Protein AF-A0A7S0DV35-F1 (afdb_monomer)

Radius of gyration: 18.5 Å; Cα contacts (8 Å, |Δi|>4): 54; chains: 1; bounding box: 43×39×49 Å

Mean predicted aligned error: 13.56 Å

Sequence (108 aa):
EMCYYVDDEPASRETVLRFAISILDQMPEDVARYEIKREGKSGKSRPETSGSRGNRLRGNKRVLNSRLKKDLLPSGLKYPSYRQGLRAIVRGDVEPFDKRLLPWMELI

Organism: NCBI:txid1561963

Structure (mmCIF, N/CA/C/O backbone):
data_AF-A0A7S0DV35-F1
#
_entry.id   AF-A0A7S0DV35-F1
#
loop_
_atom_site.group_PDB
_atom_site.id
_atom_site.type_symbol
_atom_site.label_atom_id
_atom_site.label_alt_id
_atom_site.label_comp_id
_atom_site.label_asym_id
_atom_site.label_entity_id
_atom_site.label_seq_id
_atom_site.pdbx_PDB_ins_code
_atom_site.Cartn_x
_atom_site.Cartn_y
_atom_site.Cartn_z
_atom_site.occupancy
_atom_site.B_iso_or_equiv
_atom_site.auth_seq_id
_atom_site.auth_comp_id
_atom_site.auth_asym_id
_atom_site.auth_atom_id
_atom_site.pdbx_PDB_model_num
ATOM 1 N N . GLU A 1 1 ? 22.132 -7.758 -11.569 1.00 58.56 1 GLU A N 1
ATOM 2 C CA . GLU A 1 1 ? 21.298 -6.612 -11.133 1.00 58.56 1 GLU A CA 1
ATOM 3 C C . GLU A 1 1 ? 20.565 -6.927 -9.834 1.00 58.56 1 GLU A C 1
ATOM 5 O O . GLU A 1 1 ? 20.193 -8.075 -9.620 1.00 58.56 1 GLU A O 1
ATOM 10 N N . MET A 1 2 ? 20.365 -5.940 -8.961 1.00 68.56 2 MET A N 1
ATOM 11 C CA . MET A 1 2 ? 19.673 -6.114 -7.676 1.00 68.56 2 MET A CA 1
ATOM 12 C C . MET A 1 2 ? 18.149 -6.067 -7.875 1.00 68.56 2 MET A C 1
ATOM 14 O O . MET A 1 2 ? 17.659 -5.179 -8.568 1.00 68.56 2 MET A O 1
ATOM 18 N N . CYS A 1 3 ? 17.404 -7.011 -7.291 1.00 70.31 3 CYS A N 1
ATOM 19 C CA . CYS A 1 3 ? 15.938 -7.011 -7.325 1.00 70.31 3 CYS A CA 1
ATOM 20 C C . CYS A 1 3 ? 15.393 -6.318 -6.074 1.00 70.31 3 CYS A C 1
ATOM 22 O O . CYS A 1 3 ? 15.767 -6.684 -4.959 1.00 70.31 3 CYS A O 1
ATOM 24 N N . TYR A 1 4 ? 14.516 -5.334 -6.256 1.00 76.88 4 TYR A N 1
ATOM 25 C CA . TYR A 1 4 ? 13.882 -4.615 -5.158 1.00 76.88 4 TYR A CA 1
ATOM 26 C C . TYR A 1 4 ? 12.394 -4.947 -5.087 1.00 76.88 4 TYR A C 1
ATOM 28 O O . TYR A 1 4 ? 11.676 -4.842 -6.080 1.00 76.88 4 TYR A O 1
ATOM 36 N N . TYR A 1 5 ? 11.951 -5.329 -3.891 1.00 77.94 5 TYR A N 1
ATOM 37 C CA . TYR A 1 5 ? 10.570 -5.684 -3.580 1.00 77.94 5 TYR A CA 1
ATOM 38 C C . TYR A 1 5 ? 9.839 -4.450 -3.056 1.00 77.94 5 TYR A C 1
ATOM 40 O O . TYR A 1 5 ? 9.795 -4.203 -1.853 1.00 77.94 5 TYR A O 1
ATOM 48 N N . VAL A 1 6 ? 9.345 -3.632 -3.979 1.00 82.06 6 VAL A N 1
ATOM 49 C CA . VAL A 1 6 ? 8.575 -2.420 -3.682 1.00 82.06 6 VAL A CA 1
ATOM 50 C C . VAL A 1 6 ? 7.363 -2.355 -4.599 1.00 82.06 6 VAL A C 1
ATOM 52 O O . VAL A 1 6 ? 7.390 -2.911 -5.702 1.00 82.06 6 VAL A O 1
ATOM 55 N N . ASP A 1 7 ? 6.312 -1.692 -4.126 1.00 84.62 7 ASP A N 1
ATOM 56 C CA . ASP A 1 7 ? 5.127 -1.413 -4.931 1.00 84.62 7 ASP A CA 1
ATOM 57 C C . ASP A 1 7 ? 5.415 -0.392 -6.052 1.00 84.62 7 ASP A C 1
ATOM 59 O O . ASP A 1 7 ? 6.552 0.054 -6.243 1.00 84.62 7 ASP A O 1
ATOM 63 N N . ASP A 1 8 ? 4.390 -0.067 -6.836 1.00 86.88 8 ASP A N 1
ATOM 64 C CA . ASP A 1 8 ? 4.506 0.810 -8.002 1.00 86.88 8 ASP A CA 1
ATOM 65 C C . 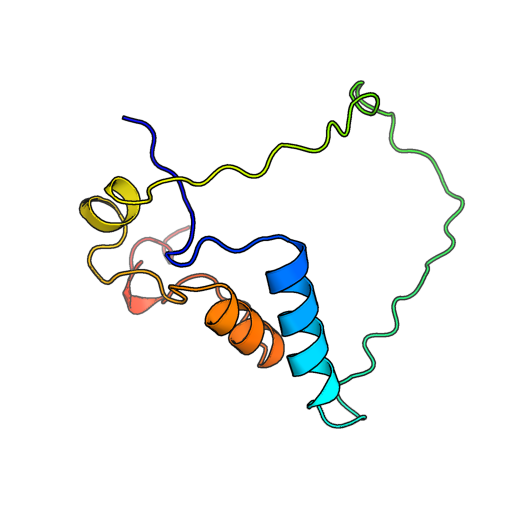ASP A 1 8 ? 4.346 2.295 -7.660 1.00 86.88 8 ASP A C 1
ATOM 67 O O . ASP A 1 8 ? 4.621 3.152 -8.504 1.00 86.88 8 ASP A O 1
ATOM 71 N N . GLU A 1 9 ? 3.901 2.615 -6.443 1.00 87.75 9 GLU A N 1
ATOM 72 C CA . GLU A 1 9 ? 3.508 3.957 -6.018 1.00 87.75 9 GLU A CA 1
ATOM 73 C C . GLU A 1 9 ? 4.455 4.473 -4.919 1.00 87.75 9 GLU A C 1
ATOM 75 O O . GLU A 1 9 ? 4.131 4.435 -3.728 1.00 87.75 9 GLU A O 1
ATOM 80 N N . PRO A 1 10 ? 5.628 5.029 -5.286 1.00 87.38 10 PRO A N 1
ATOM 81 C CA . PRO A 1 10 ? 6.538 5.618 -4.313 1.00 87.38 10 PRO A CA 1
ATOM 82 C C . PRO A 1 10 ? 5.868 6.783 -3.574 1.00 87.38 10 PRO A C 1
ATOM 84 O O . PRO A 1 10 ? 5.658 7.861 -4.138 1.00 87.38 10 PRO A O 1
ATOM 87 N N . ALA A 1 11 ? 5.611 6.586 -2.284 1.00 87.62 11 ALA A N 1
ATOM 88 C CA . ALA A 1 11 ? 4.988 7.565 -1.403 1.00 87.62 11 ALA A CA 1
ATOM 89 C C . ALA A 1 11 ? 5.911 7.948 -0.237 1.00 87.62 11 ALA A C 1
ATOM 91 O O . ALA A 1 11 ? 6.764 7.175 0.204 1.00 87.62 11 ALA A O 1
ATOM 92 N N . SER A 1 12 ? 5.740 9.166 0.282 1.00 89.38 12 SER A N 1
ATOM 93 C CA . SER A 1 12 ? 6.411 9.566 1.520 1.00 89.38 12 SER A CA 1
ATOM 94 C C . SER A 1 12 ? 5.774 8.863 2.721 1.00 89.38 12 SER A C 1
ATOM 96 O O . SER A 1 12 ? 4.581 8.549 2.706 1.00 89.38 12 SER A O 1
ATOM 98 N N . ARG A 1 13 ? 6.539 8.687 3.804 1.00 87.25 13 ARG A N 1
ATOM 99 C CA . ARG A 1 13 ? 6.006 8.143 5.062 1.00 87.25 13 ARG A CA 1
ATOM 100 C C . ARG A 1 13 ? 4.780 8.920 5.551 1.00 87.25 13 ARG A C 1
ATOM 102 O O . ARG A 1 13 ? 3.805 8.313 5.978 1.00 87.25 13 ARG A O 1
ATOM 109 N N . GLU A 1 14 ? 4.825 10.246 5.472 1.00 90.19 14 GLU A N 1
ATOM 110 C CA . GLU A 1 14 ? 3.717 11.113 5.874 1.00 90.19 14 GLU A CA 1
ATOM 111 C C . GLU A 1 14 ? 2.459 10.855 5.034 1.00 90.19 14 GLU A C 1
ATOM 113 O O . GLU A 1 14 ? 1.369 10.705 5.579 1.00 90.19 14 GLU A O 1
ATOM 118 N N . THR A 1 15 ? 2.614 10.734 3.714 1.00 91.56 15 THR A N 1
ATOM 119 C CA . THR A 1 15 ? 1.513 10.448 2.785 1.00 91.56 15 THR A CA 1
ATOM 120 C C . THR A 1 15 ? 0.835 9.113 3.100 1.00 91.56 15 THR A C 1
ATOM 122 O O . THR A 1 15 ? -0.394 9.037 3.122 1.00 91.56 15 THR A O 1
ATOM 125 N N . VAL A 1 16 ? 1.627 8.072 3.374 1.00 92.50 16 VAL A N 1
ATOM 126 C CA . VAL A 1 16 ? 1.112 6.740 3.722 1.00 92.50 16 VAL A CA 1
ATOM 127 C C . VAL A 1 16 ? 0.352 6.784 5.049 1.00 92.50 16 VAL A C 1
ATOM 129 O O . VAL A 1 16 ? -0.761 6.271 5.132 1.00 92.50 16 VAL A O 1
ATOM 132 N N . LEU A 1 17 ? 0.909 7.450 6.067 1.00 92.25 17 LEU A N 1
ATOM 133 C CA . LEU A 1 17 ? 0.279 7.568 7.385 1.00 92.25 17 LEU A CA 1
ATOM 134 C C . LEU A 1 17 ? -1.037 8.350 7.340 1.00 92.25 17 LEU A C 1
ATOM 136 O O . LEU A 1 17 ? -2.024 7.892 7.906 1.00 92.25 17 LEU A O 1
ATOM 140 N N . ARG A 1 18 ? -1.083 9.487 6.633 1.00 92.75 18 ARG A N 1
ATOM 141 C CA . ARG A 1 18 ? -2.324 10.267 6.472 1.00 92.75 18 ARG A CA 1
ATOM 142 C C . ARG A 1 18 ? -3.435 9.432 5.837 1.00 92.75 18 ARG A C 1
ATOM 144 O O . ARG A 1 18 ? -4.582 9.501 6.262 1.00 92.75 18 ARG A O 1
ATOM 151 N N . PHE A 1 19 ? -3.093 8.621 4.839 1.00 93.56 19 PHE A N 1
ATOM 152 C CA . PHE A 1 19 ? -4.066 7.743 4.202 1.00 93.56 19 PHE A CA 1
ATOM 153 C C . PHE A 1 19 ? -4.515 6.600 5.121 1.00 93.56 19 PHE A C 1
ATOM 155 O O . PHE A 1 19 ? -5.701 6.286 5.148 1.00 93.56 19 PHE A O 1
ATOM 162 N N . ALA A 1 20 ? -3.606 6.013 5.904 1.00 93.06 20 ALA A N 1
ATOM 163 C CA . ALA A 1 20 ? -3.962 4.983 6.878 1.00 93.06 20 ALA A CA 1
ATOM 164 C C . ALA A 1 20 ? -4.969 5.518 7.909 1.00 93.06 20 ALA A C 1
ATOM 166 O O . ALA A 1 20 ? -5.997 4.887 8.132 1.00 93.06 20 ALA A O 1
ATOM 167 N N . ILE A 1 21 ? -4.720 6.717 8.450 1.00 91.25 21 ILE A N 1
ATOM 168 C CA . ILE A 1 21 ? -5.645 7.406 9.362 1.00 91.25 21 ILE A CA 1
ATOM 169 C C . ILE A 1 21 ? -7.011 7.603 8.692 1.00 91.25 21 ILE A C 1
ATOM 171 O O . ILE A 1 21 ? -8.016 7.184 9.249 1.00 91.25 21 ILE A O 1
ATOM 175 N N . SER A 1 22 ? -7.049 8.109 7.451 1.00 91.44 22 SER A N 1
ATOM 176 C CA . SER A 1 22 ? -8.325 8.330 6.751 1.00 91.44 22 SER A CA 1
ATOM 177 C C . SER A 1 22 ? -9.157 7.064 6.529 1.00 91.44 22 SER A C 1
ATOM 179 O O . SER A 1 22 ? -10.372 7.158 6.400 1.00 91.44 22 SER A O 1
ATOM 181 N N . ILE A 1 23 ? -8.523 5.888 6.444 1.00 89.38 23 ILE A N 1
ATOM 182 C CA . ILE A 1 23 ? -9.256 4.621 6.339 1.00 89.38 23 ILE A CA 1
ATOM 183 C C . ILE A 1 23 ? -9.848 4.247 7.696 1.00 89.38 23 ILE A C 1
ATOM 185 O O . ILE A 1 23 ? -11.003 3.839 7.753 1.00 89.38 23 ILE A O 1
ATOM 189 N N . LEU A 1 24 ? -9.067 4.380 8.770 1.00 86.12 24 LEU A N 1
ATOM 190 C CA . LEU A 1 24 ? -9.507 4.045 10.124 1.00 86.12 24 LEU A CA 1
ATOM 191 C C . LEU A 1 24 ? -10.657 4.949 10.586 1.00 86.12 24 LEU A C 1
ATOM 193 O O . LEU A 1 24 ? -11.606 4.445 11.174 1.00 86.12 24 LEU A O 1
ATOM 197 N N . ASP A 1 25 ? -10.627 6.239 10.238 1.00 86.50 25 ASP A N 1
ATOM 198 C CA . ASP A 1 25 ? -11.702 7.199 10.544 1.00 86.50 25 ASP A CA 1
ATOM 199 C C . ASP A 1 25 ? -13.043 6.846 9.872 1.00 86.50 25 ASP A C 1
ATOM 201 O O . ASP A 1 25 ? -14.098 7.309 10.296 1.00 86.50 25 ASP A O 1
ATOM 205 N N . GLN A 1 26 ? -13.017 6.044 8.803 1.00 83.06 26 GLN A N 1
ATOM 206 C CA . GLN A 1 26 ? -14.213 5.594 8.080 1.00 83.06 26 GLN A CA 1
ATOM 207 C C . GLN A 1 26 ? -14.746 4.251 8.589 1.00 83.06 26 GLN A C 1
ATOM 209 O O . GLN A 1 26 ? -15.785 3.790 8.112 1.00 83.06 26 GLN A O 1
ATOM 214 N N . MET A 1 27 ? -14.034 3.588 9.504 1.00 76.69 27 MET A N 1
ATOM 215 C CA . MET A 1 27 ? -14.471 2.308 10.046 1.00 76.69 27 MET A CA 1
ATOM 216 C C . MET A 1 27 ? -15.549 2.513 11.112 1.00 76.69 27 MET A C 1
ATOM 218 O O . MET A 1 27 ? -15.468 3.463 11.891 1.00 76.69 27 MET A O 1
ATOM 222 N N . PRO A 1 28 ? -16.550 1.622 11.182 1.00 74.94 28 PRO A N 1
ATOM 223 C CA . PRO A 1 28 ? -17.524 1.667 12.261 1.00 74.94 28 PRO A CA 1
ATOM 224 C C . PRO A 1 28 ? -16.828 1.439 13.621 1.00 74.94 28 PRO A C 1
ATOM 226 O O . PRO A 1 28 ? -15.808 0.746 13.716 1.00 74.94 28 PRO A O 1
ATOM 229 N N . GLU A 1 29 ? -17.341 2.096 14.670 1.00 66.88 29 GLU A N 1
ATOM 230 C CA . GLU A 1 29 ? -16.690 2.197 15.992 1.00 66.88 29 GLU A CA 1
ATOM 231 C C . GLU A 1 29 ? -16.397 0.839 16.655 1.00 66.88 29 GLU A C 1
ATOM 233 O O . GLU A 1 29 ? -15.512 0.739 17.510 1.00 66.88 29 GLU A O 1
ATOM 238 N N . ASP A 1 30 ? -17.126 -0.203 16.262 1.00 64.38 30 ASP A N 1
ATOM 239 C CA . ASP A 1 30 ? -16.996 -1.578 16.741 1.00 64.38 30 ASP A CA 1
ATOM 240 C C . ASP A 1 30 ? -15.755 -2.301 16.190 1.00 64.38 30 ASP A C 1
ATOM 242 O O . ASP A 1 30 ? -15.243 -3.210 16.843 1.00 64.38 30 ASP A O 1
ATOM 246 N N . VAL A 1 31 ? -15.211 -1.867 15.047 1.00 59.75 31 VAL A N 1
ATOM 247 C CA . VAL A 1 31 ? -13.996 -2.443 14.438 1.00 59.75 31 VAL A CA 1
ATOM 248 C C . VAL A 1 31 ? -12.736 -1.634 14.786 1.00 59.75 31 VAL A C 1
ATOM 250 O O . VAL A 1 31 ? -11.624 -2.163 14.773 1.00 59.75 31 VAL A O 1
ATOM 253 N N . ALA A 1 32 ? -12.885 -0.360 15.165 1.00 54.06 32 ALA A N 1
ATOM 254 C CA . ALA A 1 32 ? -11.769 0.559 15.417 1.00 54.06 32 ALA A CA 1
ATOM 255 C C . ALA A 1 32 ? -11.008 0.317 16.741 1.00 54.06 32 ALA A C 1
ATOM 257 O O . ALA A 1 32 ? -9.960 0.925 16.976 1.00 54.06 32 ALA A O 1
ATOM 258 N N . ARG A 1 33 ? -11.483 -0.576 17.621 1.00 51.72 33 ARG A N 1
ATOM 259 C CA . ARG A 1 33 ? -10.846 -0.844 18.923 1.00 51.72 33 ARG A CA 1
ATOM 260 C C . ARG A 1 33 ? -9.890 -2.031 18.874 1.00 51.72 33 ARG A C 1
ATOM 262 O O . ARG A 1 33 ? -10.095 -3.037 19.546 1.00 51.72 33 ARG A O 1
ATOM 269 N N . TYR A 1 34 ? -8.774 -1.876 18.168 1.00 50.47 34 TYR A N 1
ATOM 270 C CA . TYR A 1 34 ? -7.564 -2.569 18.610 1.00 50.47 34 TYR A CA 1
ATOM 271 C C . TYR A 1 34 ? -6.974 -1.736 19.750 1.00 50.47 34 TYR A C 1
ATOM 273 O O . TYR A 1 34 ? -6.223 -0.786 19.522 1.00 50.47 34 TYR A O 1
ATOM 281 N N . GLU A 1 35 ? -7.374 -2.030 20.992 1.00 47.09 35 GLU A N 1
ATOM 282 C CA . GLU A 1 35 ? -6.701 -1.461 22.157 1.00 47.09 35 GLU A CA 1
ATOM 283 C C . GLU A 1 35 ? -5.218 -1.812 22.048 1.00 47.09 35 GLU A C 1
ATOM 285 O O . GLU A 1 35 ? -4.818 -2.974 22.165 1.00 47.09 35 GLU A O 1
ATOM 290 N N . ILE A 1 36 ? -4.379 -0.802 21.817 1.00 48.91 36 ILE A N 1
ATOM 291 C CA . ILE A 1 36 ? -2.943 -0.933 22.011 1.00 48.91 36 ILE A CA 1
ATOM 292 C C . ILE A 1 36 ? -2.769 -1.189 23.507 1.00 48.91 36 ILE A C 1
ATOM 294 O O . ILE A 1 36 ? -2.650 -0.248 24.294 1.00 48.91 36 ILE A O 1
ATOM 298 N N . LYS A 1 37 ? -2.773 -2.462 23.920 1.00 40.03 37 LYS A N 1
ATOM 299 C CA . LYS A 1 37 ? -2.308 -2.856 25.244 1.00 40.03 37 LYS A CA 1
ATOM 300 C C . LYS A 1 37 ? -0.860 -2.403 25.322 1.00 40.03 37 LYS A C 1
ATOM 302 O O . LYS A 1 37 ? 0.050 -3.077 24.842 1.00 40.03 37 LYS A O 1
ATOM 307 N N . ARG A 1 38 ? -0.640 -1.231 25.917 1.00 45.81 38 ARG A N 1
ATOM 308 C CA . ARG A 1 38 ? 0.650 -0.868 26.489 1.00 45.81 38 ARG A CA 1
ATOM 309 C C . ARG A 1 38 ? 0.858 -1.845 27.637 1.00 45.81 38 ARG A 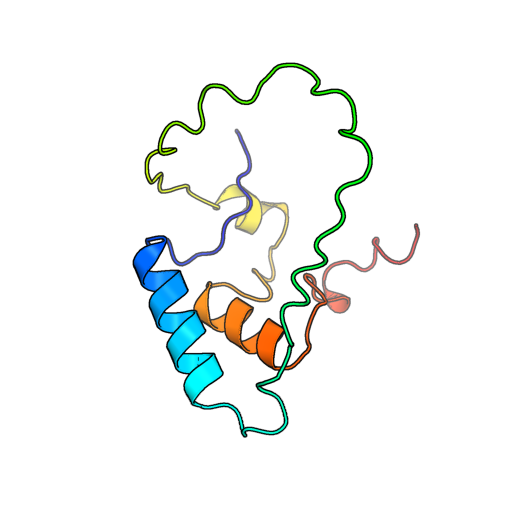C 1
ATOM 311 O O . ARG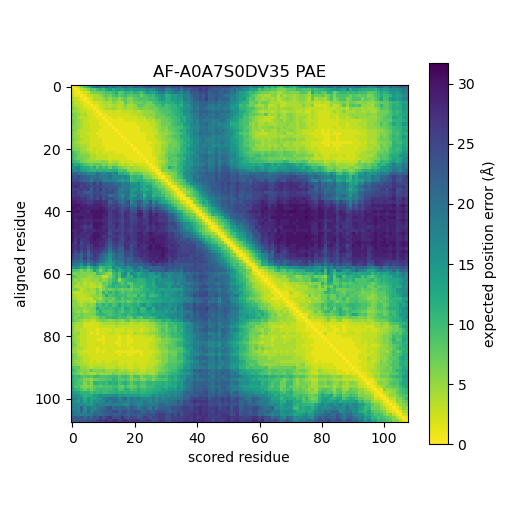 A 1 38 ? 0.554 -1.531 28.782 1.00 45.81 38 ARG A O 1
ATOM 318 N N . GLU A 1 39 ? 1.293 -3.063 27.327 1.00 39.66 39 GLU A N 1
ATOM 319 C CA . GLU A 1 39 ? 1.831 -3.950 28.343 1.00 39.66 39 GLU A CA 1
ATOM 320 C C . GLU A 1 39 ? 3.078 -3.257 28.890 1.00 39.66 39 GLU A C 1
ATOM 322 O O . GLU A 1 39 ? 4.173 -3.343 28.338 1.00 39.66 39 GLU A O 1
ATOM 327 N N . GLY A 1 40 ? 2.889 -2.521 29.984 1.00 48.44 40 GLY A N 1
ATOM 328 C CA . GLY A 1 40 ? 3.953 -2.222 30.917 1.00 48.44 40 GLY A CA 1
ATOM 329 C C . GLY A 1 40 ? 4.467 -3.548 31.459 1.00 48.44 40 GLY A C 1
ATOM 330 O O . GLY A 1 40 ? 3.987 -4.039 32.472 1.00 48.44 40 GLY A O 1
ATOM 331 N N . LYS A 1 41 ? 5.425 -4.150 30.756 1.00 41.59 41 LYS A N 1
ATOM 332 C CA . LYS A 1 41 ? 6.265 -5.220 31.282 1.00 41.59 41 LYS A CA 1
ATOM 333 C C . LYS A 1 41 ? 7.658 -4.647 31.477 1.00 41.59 41 LYS A C 1
ATOM 335 O O . LYS A 1 41 ? 8.523 -4.722 30.608 1.00 41.59 41 LYS A O 1
ATOM 340 N N . SER A 1 42 ? 7.866 -4.071 32.660 1.00 49.22 42 SER A N 1
ATOM 341 C CA . SER A 1 42 ? 9.167 -4.178 33.306 1.00 49.22 42 SER A CA 1
ATOM 342 C C . SER A 1 42 ? 9.474 -5.677 33.420 1.00 49.22 42 SER A C 1
ATOM 344 O O . SER A 1 42 ? 8.718 -6.442 34.013 1.00 49.22 42 SER A O 1
ATOM 346 N N . GLY A 1 43 ? 10.525 -6.143 32.750 1.00 39.44 43 GLY A N 1
ATOM 347 C CA . GLY A 1 43 ? 10.795 -7.578 32.724 1.00 39.44 43 GLY A CA 1
ATOM 348 C C . GLY A 1 43 ? 11.826 -7.995 31.694 1.00 39.44 43 GLY A C 1
ATOM 349 O O . GLY A 1 43 ? 11.474 -8.537 30.657 1.00 39.44 43 GLY A O 1
ATOM 350 N N . LYS A 1 44 ? 13.098 -7.780 32.047 1.00 38.03 44 LYS A N 1
ATOM 351 C CA . LYS A 1 44 ? 14.309 -8.362 31.444 1.00 38.03 44 LYS A CA 1
ATOM 352 C C . LYS A 1 44 ? 14.524 -8.060 29.959 1.00 38.03 44 LYS A C 1
ATOM 354 O O . LYS A 1 44 ? 14.127 -8.795 29.061 1.00 38.03 44 LYS A O 1
ATOM 359 N N . SER A 1 45 ? 15.288 -6.992 29.756 1.00 38.50 45 SER A N 1
ATOM 360 C CA . SER A 1 45 ? 16.072 -6.681 28.567 1.00 38.50 45 SER A CA 1
ATOM 361 C C . SER A 1 45 ? 16.703 -7.951 27.990 1.00 38.50 45 SER A C 1
ATOM 363 O O . SER A 1 45 ? 17.601 -8.551 28.582 1.00 38.50 45 SER A O 1
ATOM 365 N N . ARG A 1 46 ? 16.222 -8.368 26.820 1.00 41.03 46 ARG A N 1
ATOM 366 C CA . ARG A 1 46 ? 16.953 -9.281 25.941 1.00 41.03 46 ARG A CA 1
ATOM 367 C C . ARG A 1 46 ? 18.284 -8.583 25.619 1.00 41.03 46 ARG A C 1
ATOM 369 O O . ARG A 1 46 ? 18.236 -7.390 25.317 1.00 41.03 46 ARG A O 1
ATOM 376 N N . PRO A 1 47 ? 19.450 -9.242 25.747 1.00 38.62 47 PRO A N 1
ATOM 377 C CA . PRO A 1 47 ? 20.723 -8.554 25.609 1.00 38.62 47 PRO A CA 1
ATOM 378 C C . PRO A 1 47 ? 20.798 -7.917 24.225 1.00 38.62 47 PRO A C 1
ATOM 380 O O . PRO A 1 47 ? 20.608 -8.579 23.201 1.00 38.62 47 PRO A O 1
ATOM 383 N N . GLU A 1 48 ? 21.019 -6.606 24.239 1.00 41.31 48 GLU A N 1
ATOM 384 C CA . GLU A 1 48 ? 21.279 -5.798 23.066 1.00 41.31 48 GLU A CA 1
ATOM 385 C C . GLU A 1 48 ? 22.513 -6.364 22.368 1.00 41.31 48 GLU A C 1
ATOM 387 O O . GLU A 1 48 ? 23.651 -6.150 22.788 1.00 41.31 48 GLU A O 1
ATOM 392 N N . THR A 1 49 ? 22.299 -7.088 21.274 1.00 39.88 49 THR A N 1
ATOM 393 C CA . THR A 1 49 ? 23.344 -7.250 20.270 1.00 39.88 49 THR A CA 1
ATOM 394 C C . THR A 1 49 ? 23.474 -5.905 19.563 1.00 39.88 49 THR A C 1
ATOM 396 O O . THR A 1 49 ? 22.759 -5.588 18.619 1.00 39.88 49 THR A O 1
ATOM 399 N N . SER A 1 50 ? 24.318 -5.059 20.159 1.00 47.75 50 SER A N 1
ATOM 400 C CA . SER A 1 50 ? 25.101 -3.983 19.546 1.00 47.75 50 SER A CA 1
ATOM 401 C C . SER A 1 50 ? 24.567 -3.446 18.210 1.00 47.75 50 SER A C 1
ATOM 403 O O . SER A 1 50 ? 24.883 -3.970 17.143 1.00 47.75 50 SER A O 1
ATOM 405 N N . GLY A 1 51 ? 23.824 -2.338 18.268 1.00 37.22 51 GLY A N 1
ATOM 406 C CA . GLY A 1 51 ? 23.471 -1.577 17.065 1.00 37.22 51 GLY A CA 1
ATOM 407 C C . GLY A 1 51 ? 22.504 -0.405 17.250 1.00 37.22 51 GLY A C 1
ATOM 408 O O . GLY A 1 51 ? 22.317 0.373 16.318 1.00 37.22 51 GLY A O 1
ATOM 409 N N . SER A 1 52 ? 21.921 -0.212 18.437 1.00 43.38 52 SER A N 1
ATOM 410 C CA . SER A 1 52 ? 20.918 0.838 18.704 1.00 43.38 52 SER A CA 1
ATOM 411 C C . SER A 1 52 ? 21.504 2.244 18.947 1.00 43.38 52 SER A C 1
ATOM 413 O O . SER A 1 52 ? 21.027 3.016 19.773 1.00 43.38 52 SER A O 1
ATOM 415 N N . ARG A 1 53 ? 22.539 2.620 18.186 1.00 41.62 53 ARG A N 1
ATOM 416 C CA . ARG A 1 53 ? 23.006 4.009 18.039 1.00 41.62 53 ARG A CA 1
ATOM 417 C C . ARG A 1 53 ? 23.128 4.333 16.561 1.00 41.62 53 ARG A C 1
ATOM 419 O O . ARG A 1 53 ? 24.190 4.216 15.963 1.00 41.62 53 ARG A O 1
ATOM 426 N N . GLY A 1 54 ? 22.008 4.732 15.972 1.00 38.88 54 GLY A N 1
ATOM 427 C CA . GLY A 1 54 ? 21.986 5.185 14.589 1.00 38.88 54 GLY A CA 1
ATOM 4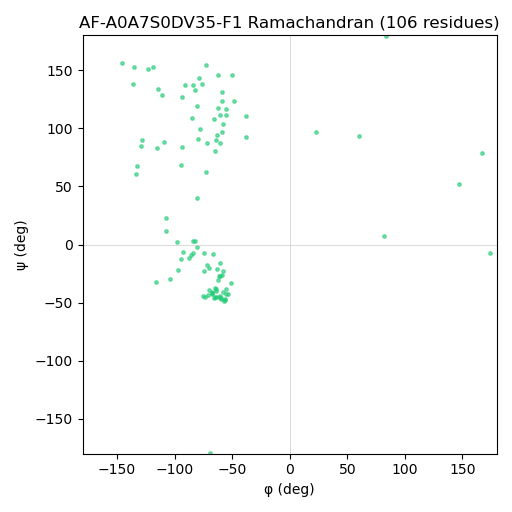28 C C . GLY A 1 54 ? 20.695 4.858 13.870 1.00 38.88 54 GLY A C 1
ATOM 429 O O . GLY A 1 54 ? 20.744 4.355 12.751 1.00 38.88 54 GLY A O 1
ATOM 430 N N . ASN A 1 55 ? 19.538 5.211 14.440 1.00 49.03 55 ASN A N 1
ATOM 431 C CA . ASN A 1 55 ? 18.351 5.409 13.610 1.00 49.03 55 ASN A CA 1
ATOM 432 C C . ASN A 1 55 ? 18.542 6.728 12.841 1.00 49.03 55 ASN A C 1
ATOM 434 O O . ASN A 1 55 ? 17.846 7.716 13.059 1.00 49.03 55 ASN A O 1
ATOM 438 N N . ARG A 1 56 ? 19.582 6.768 11.989 1.00 48.84 56 ARG A N 1
ATOM 439 C CA . ARG A 1 56 ? 19.702 7.749 10.919 1.00 48.84 56 ARG A CA 1
ATOM 440 C C . ARG A 1 56 ? 18.353 7.709 10.236 1.00 48.84 56 ARG A C 1
ATOM 442 O O . ARG A 1 56 ? 17.931 6.630 9.824 1.00 48.84 56 ARG A O 1
ATOM 449 N N . LEU A 1 57 ? 17.705 8.865 10.155 1.00 56.19 57 LEU A N 1
ATOM 450 C CA . LEU A 1 57 ? 16.685 9.176 9.167 1.00 56.19 57 LEU A CA 1
ATOM 451 C C . LEU A 1 57 ? 17.136 8.526 7.854 1.00 56.19 57 LEU A C 1
ATOM 453 O O . LEU A 1 57 ? 17.994 9.066 7.157 1.00 56.19 57 LEU A O 1
ATOM 457 N N . ARG A 1 58 ? 16.691 7.293 7.583 1.00 62.03 58 ARG A N 1
ATOM 458 C CA . ARG A 1 58 ? 17.047 6.604 6.349 1.00 62.03 58 ARG A CA 1
ATOM 459 C C . ARG A 1 58 ? 16.376 7.456 5.291 1.00 62.03 58 ARG A C 1
ATOM 461 O O . ARG A 1 58 ? 15.153 7.540 5.275 1.00 62.03 58 ARG A O 1
ATOM 468 N N . GLY A 1 59 ? 17.184 8.190 4.529 1.00 60.31 59 GLY A N 1
ATOM 469 C CA . GLY A 1 59 ? 16.685 9.130 3.536 1.00 60.31 59 GLY A CA 1
ATOM 470 C C . GLY A 1 59 ? 15.655 8.454 2.635 1.00 60.31 59 GLY A C 1
ATOM 471 O O . GLY A 1 59 ? 15.756 7.259 2.348 1.00 60.31 59 GLY A O 1
ATOM 472 N N . ASN A 1 60 ? 14.653 9.215 2.205 1.00 62.09 60 ASN A N 1
ATOM 473 C CA . ASN A 1 60 ? 13.657 8.715 1.268 1.00 62.09 60 ASN A CA 1
ATOM 474 C C . ASN A 1 60 ? 14.365 8.350 -0.042 1.00 62.09 60 ASN A C 1
ATOM 476 O O . ASN A 1 60 ? 14.943 9.213 -0.701 1.00 62.09 60 ASN A O 1
ATOM 480 N N . LYS A 1 61 ? 14.323 7.072 -0.421 1.00 75.25 61 LYS A N 1
ATOM 481 C CA . LYS A 1 61 ? 14.865 6.584 -1.690 1.00 75.25 61 LYS A CA 1
ATOM 482 C C . LYS A 1 61 ? 13.721 6.064 -2.550 1.00 75.25 61 LYS A C 1
ATOM 484 O O . LYS A 1 61 ? 12.894 5.293 -2.075 1.00 75.25 61 LYS A O 1
ATOM 489 N N . ARG A 1 62 ? 13.708 6.456 -3.824 1.00 76.69 62 ARG A N 1
ATOM 490 C CA . ARG A 1 62 ? 12.863 5.842 -4.856 1.00 76.69 62 ARG A CA 1
ATOM 491 C C . ARG A 1 62 ? 13.638 4.706 -5.509 1.00 76.69 62 ARG A C 1
ATOM 493 O O . ARG A 1 62 ? 14.837 4.839 -5.758 1.00 76.69 62 ARG A O 1
ATOM 500 N N . VAL A 1 63 ? 12.969 3.587 -5.744 1.00 78.25 63 VAL A N 1
ATOM 501 C CA . VAL A 1 63 ? 13.604 2.364 -6.228 1.00 78.25 63 VAL A CA 1
ATOM 502 C C . VAL A 1 63 ? 12.748 1.755 -7.329 1.00 78.25 63 VAL A C 1
ATOM 504 O O . VAL A 1 63 ? 11.529 1.743 -7.217 1.00 78.25 63 VAL A O 1
ATOM 507 N N . LEU A 1 64 ? 13.388 1.281 -8.398 1.00 81.19 64 LEU A N 1
ATOM 508 C CA . LEU A 1 64 ? 12.710 0.614 -9.507 1.00 81.19 64 LEU A CA 1
ATOM 509 C C . LEU A 1 64 ? 12.489 -0.869 -9.183 1.00 81.19 64 LEU A C 1
ATOM 511 O O . LEU A 1 64 ? 13.401 -1.540 -8.701 1.00 81.19 64 LEU A O 1
ATOM 515 N N . ASN A 1 65 ? 11.303 -1.382 -9.512 1.00 80.06 65 ASN A N 1
ATOM 516 C CA . ASN A 1 65 ? 10.910 -2.786 -9.346 1.00 80.06 65 ASN A CA 1
ATOM 517 C C . ASN A 1 65 ? 10.829 -3.550 -10.685 1.00 80.06 65 ASN A C 1
ATOM 519 O O . ASN A 1 65 ? 10.158 -4.574 -10.792 1.00 80.06 65 ASN A O 1
ATOM 523 N N . SER A 1 66 ? 11.526 -3.070 -11.719 1.00 81.00 66 SER A N 1
ATOM 524 C 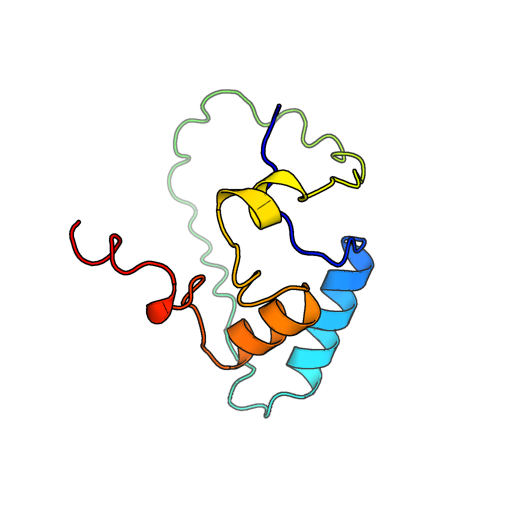CA . SER A 1 66 ? 11.472 -3.628 -13.079 1.00 81.00 66 SER A CA 1
ATOM 525 C C . SER A 1 66 ? 11.796 -5.124 -13.130 1.00 81.00 66 SER A C 1
ATOM 527 O O . SER A 1 66 ? 11.089 -5.881 -13.790 1.00 81.00 66 SER A O 1
ATOM 529 N N . ARG A 1 67 ? 12.819 -5.568 -12.388 1.00 79.12 67 ARG A N 1
ATOM 530 C CA . ARG A 1 67 ? 13.206 -6.985 -12.325 1.00 79.12 67 ARG A CA 1
ATOM 531 C C . ARG A 1 67 ? 12.157 -7.859 -11.633 1.00 79.12 67 ARG A C 1
ATOM 533 O O . ARG A 1 67 ? 11.863 -8.942 -12.119 1.00 79.12 67 ARG A O 1
ATOM 540 N N . LEU A 1 68 ? 11.556 -7.368 -10.546 1.00 79.31 68 LEU A N 1
ATOM 541 C CA . LEU A 1 68 ? 10.466 -8.056 -9.845 1.00 79.31 68 LEU A CA 1
ATOM 542 C C . LEU A 1 68 ? 9.307 -8.342 -10.806 1.00 79.31 68 LEU A C 1
ATOM 544 O O . LEU A 1 68 ? 8.830 -9.468 -10.885 1.00 79.31 68 LEU A O 1
ATOM 548 N N . LYS A 1 69 ? 8.897 -7.331 -11.575 1.00 77.25 69 LYS A N 1
ATOM 549 C CA . LYS A 1 69 ? 7.796 -7.445 -12.539 1.00 77.25 69 LYS A CA 1
ATOM 550 C C . LYS A 1 69 ? 8.118 -8.367 -13.709 1.00 77.25 69 LYS A C 1
ATOM 552 O O . LYS A 1 69 ? 7.265 -9.133 -14.133 1.00 77.25 69 LYS A O 1
ATOM 557 N N . LYS A 1 70 ? 9.337 -8.274 -14.241 1.00 79.88 70 LYS A N 1
ATOM 558 C CA . LYS A 1 70 ? 9.746 -9.042 -15.418 1.00 79.88 70 LYS A CA 1
ATOM 559 C C . LYS A 1 70 ? 9.973 -10.520 -15.100 1.00 79.88 70 LYS A C 1
ATOM 561 O O . LYS A 1 70 ? 9.530 -11.370 -15.863 1.00 79.88 70 LYS A O 1
ATOM 566 N N . ASP A 1 71 ? 10.661 -10.806 -13.996 1.00 76.56 71 ASP A N 1
ATOM 567 C CA . ASP A 1 71 ? 11.214 -12.139 -13.744 1.00 76.56 71 ASP A CA 1
ATOM 568 C C . ASP A 1 71 ? 10.400 -12.941 -12.716 1.00 76.56 71 ASP A C 1
ATOM 570 O O . ASP A 1 71 ? 10.404 -14.167 -12.765 1.00 76.56 71 ASP A O 1
ATOM 574 N N . LEU A 1 72 ? 9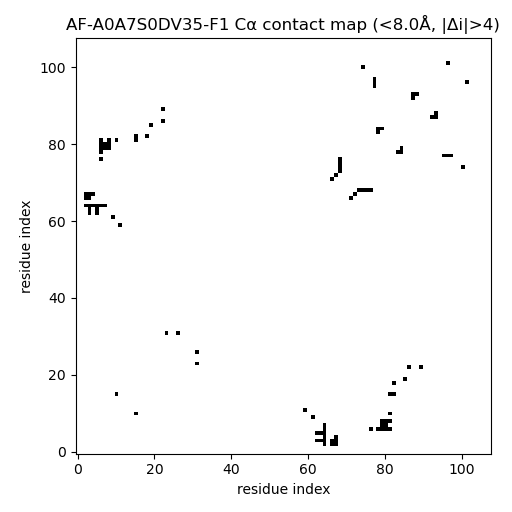.741 -12.274 -11.758 1.00 72.31 72 LEU A N 1
ATOM 575 C CA . LEU A 1 72 ? 9.158 -12.933 -10.578 1.00 72.31 72 LEU A CA 1
ATOM 576 C C . LEU A 1 72 ? 7.632 -12.830 -10.509 1.00 72.31 72 LEU A C 1
ATOM 578 O O . LEU A 1 72 ? 6.984 -13.732 -9.990 1.00 72.31 72 LEU A O 1
ATOM 582 N N . LEU A 1 73 ? 7.055 -11.738 -11.014 1.00 75.25 73 LEU A N 1
ATOM 583 C CA . LEU A 1 73 ? 5.618 -11.464 -10.970 1.00 75.25 73 LEU A CA 1
ATOM 584 C C . LEU A 1 73 ? 5.105 -11.014 -12.346 1.00 75.25 73 LEU A C 1
ATOM 586 O O . LEU A 1 73 ? 4.697 -9.860 -12.494 1.00 75.25 73 LEU A O 1
ATOM 590 N N . PRO A 1 74 ? 5.090 -11.902 -13.358 1.00 69.62 74 PRO A N 1
ATOM 591 C CA . PRO A 1 74 ? 4.593 -11.564 -14.694 1.00 69.62 74 PRO A CA 1
ATOM 592 C C . PRO A 1 74 ? 3.109 -11.161 -14.696 1.00 69.62 74 PRO A C 1
ATOM 594 O O . PRO A 1 74 ? 2.678 -10.366 -15.525 1.00 69.62 74 PRO A O 1
ATOM 597 N N . SER A 1 75 ? 2.329 -11.657 -13.734 1.00 76.69 75 SER A N 1
ATOM 598 C CA . SER A 1 75 ? 0.937 -11.265 -13.476 1.00 76.69 75 SER A CA 1
ATOM 599 C C . SER A 1 75 ? 0.792 -9.962 -12.676 1.00 76.69 75 SER A C 1
ATOM 601 O O . SER A 1 75 ? -0.326 -9.521 -12.421 1.00 76.69 75 SER A O 1
ATOM 603 N N . GLY A 1 76 ? 1.903 -9.354 -12.258 1.00 81.19 76 GLY A N 1
ATOM 604 C CA . GLY A 1 76 ? 1.935 -8.155 -11.429 1.00 81.19 76 GLY A CA 1
ATOM 605 C C . GLY A 1 76 ? 1.793 -8.416 -9.926 1.00 81.19 76 GLY A C 1
ATOM 606 O O . GLY A 1 76 ? 1.679 -9.548 -9.455 1.00 81.19 76 GLY A O 1
ATOM 607 N N . LEU A 1 77 ? 1.840 -7.324 -9.160 1.00 84.44 77 LEU A N 1
ATOM 608 C CA . LEU A 1 77 ? 1.648 -7.324 -7.709 1.00 84.44 77 LEU A CA 1
ATOM 609 C C . LEU A 1 77 ? 0.160 -7.478 -7.369 1.00 84.44 77 LEU A C 1
ATOM 611 O O . LEU A 1 77 ? -0.671 -6.790 -7.954 1.00 84.44 77 LEU A O 1
ATOM 615 N N . LYS A 1 78 ? -0.166 -8.294 -6.354 1.00 87.50 78 LYS A N 1
ATOM 616 C CA . LYS A 1 78 ? -1.528 -8.376 -5.783 1.00 87.50 78 LYS A CA 1
ATOM 617 C C . LYS A 1 78 ? -2.025 -6.999 -5.319 1.00 87.50 78 LYS A C 1
ATOM 619 O O . LYS A 1 78 ? -3.186 -6.658 -5.518 1.00 87.50 78 LYS A O 1
ATOM 624 N N . TYR A 1 79 ? -1.117 -6.200 -4.754 1.00 90.88 79 TYR A N 1
ATOM 625 C CA . TYR A 1 79 ? -1.355 -4.819 -4.336 1.00 90.88 79 TYR A CA 1
ATOM 626 C C . TYR A 1 79 ? -0.284 -3.895 -4.929 1.00 90.88 79 TYR A C 1
ATOM 628 O O . TYR A 1 79 ? 0.752 -3.678 -4.301 1.00 90.88 79 TYR A O 1
ATOM 636 N N . PRO A 1 80 ? -0.498 -3.336 -6.133 1.00 89.44 80 PRO A N 1
ATOM 637 C CA . PRO A 1 80 ? 0.462 -2.448 -6.783 1.00 89.44 80 PRO A CA 1
ATOM 638 C C . PRO A 1 80 ? 0.672 -1.109 -6.076 1.00 89.44 80 PRO A C 1
ATOM 640 O O . PRO A 1 80 ? 1.561 -0.365 -6.474 1.00 89.44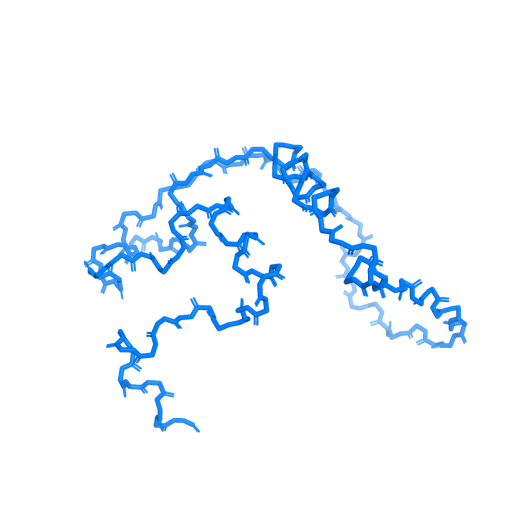 80 PRO A O 1
ATOM 643 N N . SER A 1 81 ? -0.114 -0.776 -5.047 1.00 92.31 81 SER A N 1
ATOM 644 C CA . SER A 1 81 ? 0.136 0.428 -4.262 1.00 92.31 81 SER A CA 1
ATOM 645 C C . SER A 1 81 ? -0.193 0.315 -2.786 1.00 92.31 81 SER A C 1
ATOM 647 O O . SER A 1 81 ? -1.079 -0.443 -2.371 1.00 92.31 81 SER A O 1
ATOM 649 N N . TYR A 1 82 ? 0.464 1.172 -2.001 1.00 91.81 82 TYR A N 1
ATOM 650 C CA . TYR A 1 82 ? 0.219 1.326 -0.571 1.00 91.81 82 TYR A CA 1
ATOM 651 C C . TYR A 1 82 ? -1.269 1.535 -0.246 1.00 91.81 82 TYR A C 1
ATOM 653 O O . TYR A 1 82 ? -1.751 1.055 0.780 1.00 91.81 82 TYR A O 1
ATOM 661 N N . ARG A 1 83 ? -2.031 2.207 -1.123 1.00 93.81 83 ARG A N 1
ATOM 662 C CA . ARG A 1 83 ? -3.463 2.445 -0.898 1.00 93.81 83 ARG A CA 1
ATOM 663 C C . ARG A 1 83 ? -4.274 1.160 -0.943 1.00 93.81 83 ARG A C 1
ATOM 665 O O . ARG A 1 83 ? -5.187 0.974 -0.141 1.00 93.81 83 ARG A O 1
ATOM 672 N N . GLN A 1 84 ? -3.963 0.297 -1.905 1.00 92.31 84 GLN A N 1
ATOM 673 C CA . GLN A 1 84 ? -4.636 -0.986 -2.059 1.00 92.31 84 GLN A CA 1
ATOM 674 C C . GLN A 1 84 ? -4.233 -1.945 -0.939 1.00 92.31 84 GLN A C 1
ATOM 676 O O . GLN A 1 84 ? -5.113 -2.540 -0.322 1.00 92.31 84 GLN A O 1
ATOM 681 N N . GLY A 1 85 ? -2.939 -2.004 -0.609 1.00 90.94 85 GLY A N 1
ATOM 682 C CA . GLY A 1 85 ? -2.431 -2.825 0.491 1.00 90.94 85 GLY A CA 1
ATOM 683 C C . GLY A 1 85 ? -3.039 -2.445 1.844 1.00 90.94 85 GLY A C 1
ATOM 684 O O . GLY A 1 85 ? -3.534 -3.308 2.560 1.00 90.94 85 GLY A O 1
ATOM 685 N N . LEU A 1 86 ? -3.100 -1.149 2.176 1.00 92.12 86 LEU A N 1
ATOM 686 C CA . LEU A 1 86 ? -3.701 -0.697 3.438 1.00 92.12 86 LEU A CA 1
ATOM 687 C C . LEU A 1 86 ? -5.201 -1.003 3.527 1.00 92.12 86 LEU A C 1
ATOM 689 O O . LEU A 1 86 ? -5.675 -1.425 4.578 1.00 92.12 86 LEU A O 1
ATOM 693 N N . ARG A 1 87 ? -5.953 -0.844 2.430 1.00 91.25 87 ARG A N 1
ATOM 694 C CA . ARG A 1 87 ? -7.374 -1.231 2.399 1.00 91.25 87 ARG A CA 1
ATOM 695 C C . ARG A 1 87 ? -7.568 -2.735 2.566 1.00 91.25 87 ARG A C 1
ATOM 697 O O . ARG A 1 87 ? -8.537 -3.143 3.196 1.00 91.25 87 ARG A O 1
ATOM 704 N N . ALA A 1 88 ? -6.684 -3.543 1.989 1.00 89.44 88 ALA A N 1
ATOM 705 C CA . ALA A 1 88 ? -6.739 -4.993 2.107 1.00 89.44 88 ALA A CA 1
ATOM 706 C C . ALA A 1 88 ? -6.496 -5.454 3.551 1.00 89.44 88 ALA A C 1
ATOM 708 O O . ALA A 1 88 ? -7.306 -6.210 4.081 1.00 89.44 88 ALA A O 1
ATOM 709 N N . ILE A 1 89 ? -5.476 -4.895 4.215 1.00 89.56 89 ILE A N 1
ATOM 710 C CA . ILE A 1 89 ? -5.186 -5.154 5.635 1.00 89.56 89 ILE A CA 1
ATOM 711 C C . ILE A 1 89 ? -6.403 -4.829 6.504 1.00 89.56 89 ILE A C 1
ATOM 713 O O . ILE A 1 89 ? -6.806 -5.633 7.338 1.00 89.56 89 ILE A O 1
ATOM 717 N N . VAL A 1 90 ? -7.024 -3.670 6.278 1.00 87.44 90 VAL A N 1
ATOM 718 C CA . VAL A 1 90 ? -8.218 -3.244 7.023 1.00 87.44 90 VAL A CA 1
ATOM 719 C C . VAL A 1 90 ? -9.409 -4.187 6.812 1.00 87.44 90 VAL A C 1
ATOM 721 O O . VAL A 1 90 ? -10.217 -4.377 7.715 1.00 87.44 90 VAL A O 1
ATOM 724 N N . ARG A 1 91 ? -9.506 -4.821 5.641 1.00 86.25 91 ARG A N 1
ATOM 725 C CA . ARG A 1 91 ? -10.525 -5.838 5.333 1.00 86.25 91 ARG A CA 1
ATOM 726 C C . ARG A 1 91 ? -10.166 -7.236 5.849 1.00 86.25 91 ARG A C 1
ATOM 728 O O . ARG A 1 91 ? -10.908 -8.175 5.582 1.00 86.25 91 ARG A O 1
ATOM 735 N N . GLY A 1 92 ? -9.048 -7.381 6.561 1.00 85.56 92 GLY A N 1
ATOM 736 C CA . GLY A 1 92 ? -8.578 -8.652 7.107 1.00 85.56 92 GLY A CA 1
ATOM 737 C C . GLY A 1 92 ? -7.824 -9.537 6.112 1.00 85.56 92 GLY A C 1
ATOM 738 O O . GLY A 1 92 ? -7.490 -10.668 6.456 1.00 85.56 92 GLY A O 1
ATOM 739 N N . ASP A 1 93 ? -7.523 -9.056 4.900 1.00 86.62 93 ASP A N 1
ATOM 740 C CA . ASP A 1 93 ? -6.650 -9.790 3.982 1.00 86.62 93 ASP A CA 1
ATOM 741 C C . ASP A 1 93 ? -5.192 -9.594 4.414 1.00 86.62 93 ASP A C 1
ATOM 743 O O . ASP A 1 93 ? -4.561 -8.567 4.154 1.00 86.62 93 ASP A O 1
ATOM 747 N N . VAL A 1 94 ? -4.685 -10.600 5.121 1.00 79.06 94 VAL A N 1
ATOM 748 C CA . VAL A 1 94 ? -3.294 -10.693 5.577 1.00 79.06 94 VAL A CA 1
ATOM 749 C C . VAL A 1 94 ? -2.439 -11.565 4.661 1.00 79.06 94 VAL A C 1
ATOM 751 O O . VAL A 1 94 ? -1.260 -11.757 4.945 1.00 79.06 94 VAL A O 1
ATOM 754 N N . GLU A 1 95 ? -3.006 -12.086 3.570 1.00 82.75 95 GLU A N 1
ATOM 755 C CA . GLU A 1 95 ? -2.309 -12.958 2.631 1.00 82.75 95 GLU A CA 1
ATOM 756 C C . GLU A 1 95 ? -1.555 -12.094 1.608 1.00 82.75 95 GLU A C 1
ATOM 758 O O . GLU A 1 95 ? -2.168 -11.459 0.736 1.00 82.75 95 GLU A O 1
ATOM 763 N N . PRO A 1 96 ? -0.213 -12.044 1.675 1.00 69.38 96 PRO A N 1
ATOM 764 C CA . PRO A 1 96 ? 0.573 -11.126 0.854 1.00 69.38 96 PRO A CA 1
ATOM 765 C C . PRO A 1 96 ? 0.607 -11.531 -0.625 1.00 69.38 96 PRO A C 1
ATOM 767 O O . PRO A 1 96 ? 0.917 -10.702 -1.483 1.00 69.38 96 PRO A O 1
ATOM 770 N N . PHE A 1 97 ? 0.268 -12.784 -0.936 1.00 74.69 97 PHE A N 1
ATOM 771 C CA . PHE A 1 97 ? 0.341 -13.341 -2.278 1.00 74.69 97 PHE A CA 1
ATOM 772 C C . PHE A 1 97 ? -1.009 -13.879 -2.741 1.00 74.69 97 PHE A C 1
ATOM 774 O O . PHE A 1 97 ? -1.850 -14.309 -1.951 1.00 74.69 97 PHE A O 1
ATOM 781 N N . ASP A 1 98 ? -1.225 -13.841 -4.052 1.00 72.62 98 ASP A N 1
ATOM 782 C CA . ASP A 1 98 ? -2.324 -14.574 -4.663 1.00 72.62 98 ASP A CA 1
ATOM 783 C C . ASP A 1 98 ? -1.882 -16.032 -4.811 1.00 72.62 98 ASP A C 1
ATOM 785 O O . ASP A 1 98 ? -0.902 -16.321 -5.501 1.00 72.62 98 ASP A O 1
ATOM 789 N N . LYS A 1 99 ? -2.601 -16.950 -4.162 1.00 69.12 99 LYS A N 1
ATOM 790 C CA . LYS A 1 99 ? -2.285 -18.387 -4.164 1.00 69.12 99 LYS A CA 1
ATOM 791 C C . LYS A 1 99 ? -2.265 -18.975 -5.578 1.00 69.12 99 LYS A C 1
ATOM 793 O O . LYS A 1 99 ? -1.519 -19.907 -5.851 1.00 69.12 99 LYS A O 1
ATOM 798 N N . ARG A 1 100 ? -3.004 -18.370 -6.515 1.00 67.62 100 ARG A N 1
ATOM 799 C CA . ARG A 1 100 ? -3.031 -18.776 -7.931 1.00 67.62 100 ARG A CA 1
ATOM 800 C C . ARG A 1 100 ? -1.728 -18.471 -8.669 1.00 67.62 100 ARG A C 1
ATOM 802 O O . ARG A 1 100 ? -1.481 -19.047 -9.722 1.00 67.62 100 ARG A O 1
ATOM 809 N N . LEU A 1 101 ? -0.919 -17.549 -8.148 1.00 61.28 101 LEU A N 1
ATOM 810 C CA . LEU A 1 101 ? 0.319 -17.094 -8.781 1.00 61.28 101 LEU A CA 1
ATOM 811 C C . LEU A 1 101 ? 1.556 -17.850 -8.290 1.00 61.28 101 LEU A C 1
ATOM 813 O O . LEU A 1 101 ? 2.613 -17.736 -8.904 1.00 61.28 101 LEU A O 1
ATOM 817 N N . LEU A 1 102 ? 1.437 -18.621 -7.205 1.00 63.00 102 LEU A N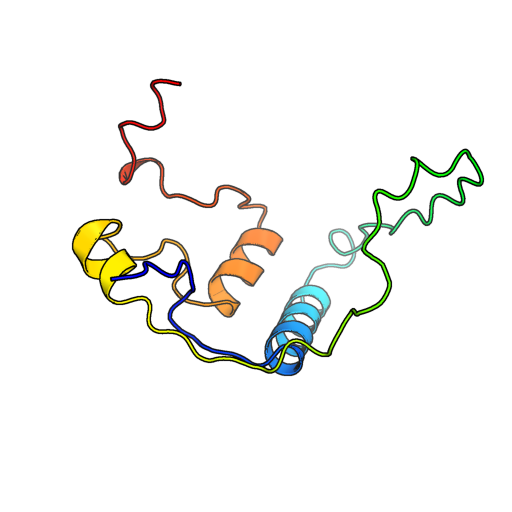 1
ATOM 818 C CA . LEU A 1 102 ? 2.556 -19.320 -6.573 1.00 63.00 102 LEU A CA 1
ATOM 819 C C . LEU A 1 102 ? 2.188 -20.784 -6.262 1.00 63.00 102 LEU A C 1
ATOM 821 O O . LEU A 1 102 ? 2.242 -21.188 -5.102 1.00 63.00 102 LEU A O 1
ATOM 825 N N . PRO A 1 103 ? 1.850 -21.611 -7.277 1.00 58.00 103 PRO A N 1
ATOM 826 C CA . PRO A 1 103 ? 1.467 -23.015 -7.068 1.00 58.00 103 PRO A CA 1
ATOM 827 C C . PRO A 1 103 ? 2.574 -23.867 -6.419 1.00 58.00 103 PRO A C 1
ATOM 829 O O . PRO A 1 103 ? 2.315 -24.949 -5.912 1.00 58.00 103 PRO A O 1
ATOM 832 N N . TRP A 1 104 ? 3.816 -23.380 -6.409 1.00 61.12 104 TRP A N 1
ATOM 833 C CA . TRP A 1 104 ? 4.969 -24.027 -5.781 1.00 61.12 104 TRP A CA 1
ATOM 834 C C . TRP A 1 104 ? 5.134 -23.706 -4.284 1.00 61.12 104 TRP A C 1
ATOM 836 O O . TRP A 1 104 ? 5.962 -24.334 -3.630 1.00 61.12 104 TRP A O 1
ATOM 846 N N . MET A 1 105 ? 4.373 -22.759 -3.723 1.00 54.84 105 MET A N 1
ATOM 847 C CA . MET A 1 105 ? 4.418 -22.437 -2.287 1.00 54.84 105 MET A CA 1
ATOM 848 C C . MET A 1 105 ? 3.547 -23.356 -1.416 1.00 54.84 105 MET A C 1
ATOM 850 O O . MET A 1 105 ? 3.650 -23.280 -0.198 1.00 54.84 105 MET A O 1
ATOM 854 N N . GLU A 1 106 ? 2.734 -24.242 -2.002 1.00 55.72 106 GLU A N 1
ATOM 855 C CA . GLU A 1 106 ? 1.948 -25.248 -1.258 1.00 55.72 106 GLU A CA 1
ATOM 856 C C . GLU A 1 106 ? 2.742 -26.533 -0.930 1.00 55.72 106 GLU A C 1
ATOM 858 O O 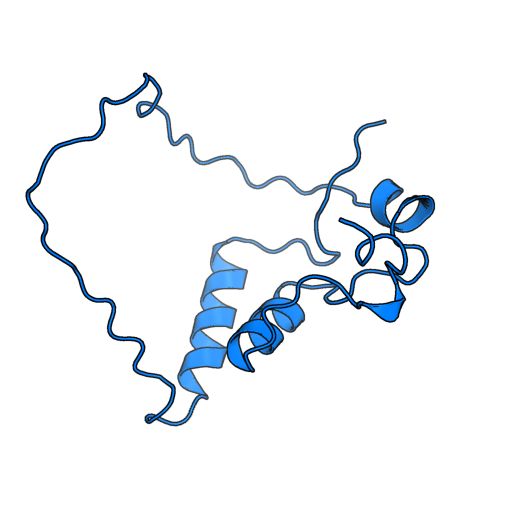. GLU A 1 106 ? 2.190 -27.478 -0.375 1.00 55.72 106 GLU A O 1
ATOM 863 N N . LEU A 1 107 ? 4.034 -26.586 -1.279 1.00 49.19 107 LEU A N 1
ATOM 864 C CA . LEU A 1 107 ? 4.900 -27.769 -1.143 1.00 49.19 107 LEU A CA 1
ATOM 865 C C . LEU A 1 107 ? 5.952 -27.663 -0.017 1.00 49.19 107 LEU A C 1
ATOM 867 O O . LEU A 1 107 ? 6.868 -28.486 0.029 1.00 49.19 107 LEU A O 1
ATOM 871 N N . ILE A 1 108 ? 5.844 -26.670 0.872 1.00 48.16 108 ILE A N 1
ATOM 872 C CA . ILE A 1 108 ? 6.714 -26.481 2.052 1.00 48.16 108 ILE A CA 1
ATOM 873 C C . ILE A 1 108 ? 5.846 -26.512 3.306 1.00 48.16 108 ILE A C 1
ATOM 875 O O . ILE A 1 108 ? 6.246 -27.201 4.271 1.00 48.16 108 ILE A O 1
#

Foldseek 3Di:
DDADDDAQDQDDPVRLVVLLVVVLVPDDPVLNDPPPPPPPDPDDDPDDPDDPPDPDPPDRDDDDRVCCCPPPNVVDFPQRDSNSVSVCVSVVNPPRDDCVSCVPVVPD

Secondary structure (DSSP, 8-state):
-------S----HHHHHHHHHHHHTTS-TTTS-----------------S--S------------HHIIIII-TT--SSSSHHHHHHHHHTT----S-GGG-GGGGG-

pLDDT: mean 70.65, std 18.17, range [37.22, 93.81]

Solvent-accessible surface area (backbone atoms only — not comparable to full-atom values): 7411 Å² total; per-residue (Å²): 135,89,73,40,95,62,62,76,55,90,70,53,71,66,59,53,50,55,51,52,50,60,52,55,75,70,47,58,78,88,73,64,70,73,75,79,75,78,73,85,65,91,75,76,83,72,83,79,79,82,69,97,79,70,89,61,80,74,70,94,75,87,76,75,34,65,57,37,41,68,76,75,26,78,88,50,65,85,48,49,26,67,70,53,43,54,52,35,48,75,73,67,52,79,70,86,64,57,69,88,79,42,77,76,69,82,78,120